Protein AF-A0A1Q5GA56-F1 (afdb_monomer_lite)

Sequence (88 aa):
MGSGGEVAARWRENPAQAVALVRELTAGGELTVEEVLDQAVDAAMVCGLLALARTAAASDPSTAAELCLTAAPHLVLAVTLAAPTSTE

Secondary structure (DSSP, 8-state):
--HHHHHHHHHHH-HHHHHHHHHHHHTTSSS-HHHHHHHHHHHHHHHHHHHHHGGGG--SHHHHHHHHHHHHHHHHHHHHHHS-----

Radius of gyration: 14.88 Å; chains: 1; bounding box: 34×20×45 Å

Foldseek 3Di:
DDLLLVLLVCCLVPVVVSVVSLCVVCVVVPDDSLRSLVSVLVNLVVQLVVLQVVLVVDPDPVVSVVSNVVSVSSNVSSCVSPPPPPPD

pLDDT: mean 88.77, std 11.02, range [35.91, 95.56]

Structure (mmCIF, N/CA/C/O backbone):
data_AF-A0A1Q5GA56-F1
#
_entry.id   AF-A0A1Q5GA56-F1
#
loop_
_atom_site.group_PDB
_atom_site.id
_atom_site.type_symbol
_atom_site.label_atom_id
_atom_site.label_alt_id
_atom_site.label_comp_id
_atom_site.label_asym_id
_atom_site.label_entity_id
_atom_site.label_seq_id
_atom_site.pdbx_PDB_ins_code
_atom_site.Cartn_x
_atom_site.Cartn_y
_atom_site.Cartn_z
_atom_site.occupancy
_atom_site.B_iso_or_equiv
_atom_site.auth_seq_id
_atom_site.auth_comp_id
_atom_site.auth_asym_id
_atom_site.auth_atom_id
_atom_site.pdbx_PDB_model_num
ATOM 1 N N . MET A 1 1 ? -10.284 -8.473 -4.069 1.00 55.91 1 MET A N 1
ATOM 2 C CA . MET A 1 1 ? -9.561 -7.493 -3.233 1.00 55.91 1 MET A CA 1
ATOM 3 C C . MET A 1 1 ? -10.258 -7.492 -1.885 1.00 55.91 1 MET A C 1
ATOM 5 O O . MET A 1 1 ? -11.468 -7.328 -1.886 1.00 55.91 1 MET A O 1
ATOM 9 N N . GLY A 1 2 ? -9.556 -7.831 -0.801 1.00 77.38 2 GLY A N 1
ATOM 10 C CA . GLY A 1 2 ? -10.127 -7.850 0.555 1.00 77.38 2 GLY A CA 1
ATOM 11 C C . GLY A 1 2 ? -10.149 -6.460 1.202 1.00 77.38 2 GLY A C 1
ATOM 12 O O . GLY A 1 2 ? -9.679 -5.496 0.593 1.00 77.38 2 GLY A O 1
ATOM 13 N N . SER A 1 3 ? -10.636 -6.384 2.440 1.00 79.19 3 SER A N 1
ATOM 14 C CA . SER A 1 3 ? -10.722 -5.180 3.289 1.00 79.19 3 SER A CA 1
ATOM 15 C C . SER A 1 3 ? -9.444 -4.331 3.292 1.00 79.19 3 SER A C 1
ATOM 17 O O . SER A 1 3 ? -9.504 -3.130 3.030 1.00 79.19 3 SER A O 1
ATOM 19 N N . GLY A 1 4 ? -8.269 -4.941 3.481 1.00 79.31 4 GLY A N 1
ATOM 20 C CA . GLY A 1 4 ? -6.996 -4.208 3.448 1.00 79.31 4 GLY A CA 1
ATOM 21 C C . GLY A 1 4 ? -6.640 -3.604 2.084 1.00 79.31 4 GLY A C 1
ATOM 22 O O . GLY A 1 4 ? -6.068 -2.518 2.014 1.00 79.31 4 GLY A O 1
ATOM 23 N N . GLY A 1 5 ? -7.040 -4.233 0.976 1.00 84.75 5 GLY A N 1
ATOM 24 C CA . GLY A 1 5 ? -6.805 -3.680 -0.363 1.00 84.75 5 GLY A CA 1
ATOM 25 C C . GLY A 1 5 ? -7.599 -2.402 -0.621 1.00 84.75 5 GLY A C 1
ATOM 26 O O . GLY A 1 5 ? -7.103 -1.469 -1.254 1.00 84.75 5 GLY A O 1
ATOM 27 N N . GLU A 1 6 ? -8.811 -2.340 -0.081 1.00 87.69 6 GLU A N 1
ATOM 28 C CA . GLU A 1 6 ? -9.673 -1.170 -0.165 1.00 87.69 6 GLU A CA 1
ATOM 29 C C . GLU A 1 6 ? -9.171 -0.018 0.734 1.00 87.69 6 GLU A C 1
ATOM 31 O O . GLU A 1 6 ? -9.178 1.147 0.316 1.00 87.69 6 GLU A O 1
ATOM 36 N N . VAL A 1 7 ? -8.629 -0.340 1.914 1.00 90.44 7 VAL A N 1
ATOM 37 C CA . VAL A 1 7 ? -7.907 0.616 2.772 1.00 90.44 7 VAL A CA 1
ATOM 38 C C . VAL A 1 7 ? -6.660 1.153 2.065 1.00 90.44 7 VAL A C 1
ATOM 40 O O . VAL A 1 7 ? -6.491 2.368 1.983 1.00 90.44 7 VAL A O 1
ATOM 43 N N . ALA A 1 8 ? -5.823 0.290 1.482 1.00 89.88 8 ALA A N 1
ATOM 44 C CA . ALA A 1 8 ? -4.604 0.696 0.777 1.00 89.88 8 ALA A CA 1
ATOM 45 C C . ALA A 1 8 ? -4.883 1.570 -0.461 1.00 89.88 8 ALA A C 1
ATOM 47 O O . ALA A 1 8 ? -4.100 2.467 -0.787 1.00 89.88 8 ALA A O 1
ATOM 48 N N . ALA A 1 9 ? -5.991 1.329 -1.168 1.00 90.00 9 ALA A N 1
ATOM 49 C CA . ALA A 1 9 ? -6.419 2.181 -2.274 1.00 90.00 9 ALA A CA 1
ATOM 50 C C . ALA A 1 9 ? -6.791 3.585 -1.777 1.00 90.00 9 ALA A C 1
AT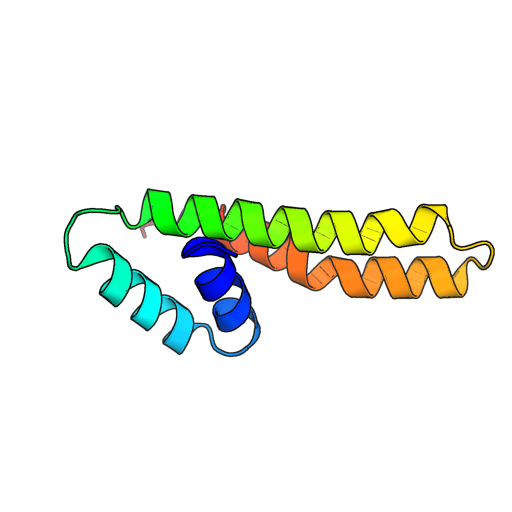OM 52 O O . ALA A 1 9 ? -6.223 4.571 -2.253 1.00 90.00 9 ALA A O 1
ATOM 53 N N . ARG A 1 10 ? -7.663 3.671 -0.761 1.00 92.00 10 ARG A N 1
ATOM 54 C CA . ARG A 1 10 ? -8.083 4.959 -0.189 1.00 92.00 10 ARG A CA 1
ATOM 55 C C . ARG A 1 10 ? -6.949 5.697 0.502 1.00 92.00 10 ARG A C 1
ATOM 57 O O . ARG A 1 10 ? -6.929 6.916 0.441 1.00 92.00 10 ARG A O 1
ATOM 64 N N . TRP A 1 11 ? -5.987 5.011 1.114 1.00 91.56 11 TRP A N 1
ATOM 65 C CA . TRP A 1 11 ? -4.899 5.675 1.839 1.00 91.56 11 TRP A CA 1
ATOM 66 C C . TRP A 1 11 ? -4.031 6.535 0.921 1.00 91.56 11 TRP A C 1
ATOM 68 O O . TRP A 1 11 ? -3.562 7.597 1.321 1.00 91.56 11 TRP A O 1
ATOM 78 N N . ARG A 1 12 ? -3.849 6.102 -0.330 1.00 86.31 12 ARG A N 1
ATOM 79 C CA . ARG A 1 12 ? -3.070 6.839 -1.332 1.00 86.31 12 ARG A CA 1
ATOM 80 C C . ARG A 1 12 ? -3.767 8.115 -1.800 1.00 86.31 12 ARG A C 1
ATOM 82 O O . ARG A 1 12 ? -3.097 9.096 -2.095 1.00 86.31 12 ARG A O 1
ATOM 89 N N . GLU A 1 13 ? -5.091 8.084 -1.896 1.00 90.12 13 GLU A N 1
ATOM 90 C CA . GLU A 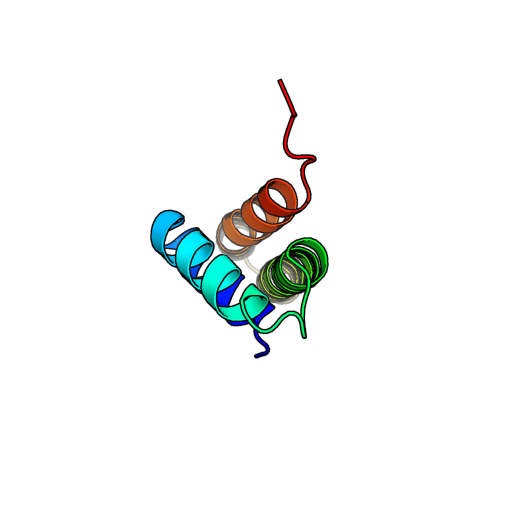1 13 ? -5.894 9.187 -2.435 1.00 90.12 13 GLU A CA 1
ATOM 91 C C . GLU A 1 13 ? -6.372 10.139 -1.334 1.00 90.12 13 GLU A C 1
ATOM 93 O O . GLU A 1 13 ? -6.353 11.358 -1.492 1.00 90.12 13 GLU A O 1
ATOM 98 N N . ASN A 1 14 ? -6.807 9.577 -0.208 1.00 91.88 14 ASN A N 1
ATOM 99 C CA . ASN A 1 14 ? -7.363 10.285 0.932 1.00 91.88 14 ASN A CA 1
ATOM 100 C C . ASN A 1 14 ? -7.126 9.495 2.241 1.00 91.88 14 ASN A C 1
ATOM 102 O O . ASN A 1 14 ? -7.977 8.694 2.652 1.00 91.88 14 ASN A O 1
ATOM 106 N N . PRO A 1 15 ? -6.007 9.755 2.947 1.00 89.44 15 PRO A N 1
ATOM 107 C CA . PRO A 1 15 ? -5.684 9.089 4.209 1.00 89.44 15 PRO A CA 1
ATOM 108 C C . PRO A 1 15 ? -6.790 9.199 5.266 1.00 89.44 15 PRO A C 1
ATOM 110 O O . PRO A 1 15 ? -7.033 8.249 6.005 1.00 89.44 15 PRO A O 1
ATOM 113 N N . ALA A 1 16 ? -7.514 10.323 5.320 1.00 92.00 16 ALA A N 1
ATOM 114 C CA . ALA A 1 16 ? -8.589 10.514 6.293 1.00 92.00 16 ALA A CA 1
ATOM 115 C C . ALA A 1 16 ? -9.771 9.563 6.043 1.00 92.00 16 ALA A C 1
ATOM 117 O O . ALA A 1 16 ? -10.322 9.001 6.991 1.00 92.00 16 ALA A O 1
ATOM 118 N N . GLN A 1 17 ? -10.133 9.333 4.776 1.00 92.94 17 GLN A N 1
ATOM 119 C CA . GLN A 1 17 ? -11.153 8.337 4.430 1.00 92.94 17 GLN A CA 1
ATOM 120 C C . GLN A 1 17 ? -10.677 6.909 4.698 1.00 92.94 17 GLN A C 1
ATOM 122 O O . GLN A 1 17 ? -11.471 6.077 5.127 1.00 92.94 17 GLN A O 1
ATOM 127 N N . ALA A 1 18 ? -9.393 6.619 4.486 1.00 92.62 18 ALA A N 1
ATOM 128 C CA . ALA A 1 18 ? -8.838 5.307 4.798 1.00 92.62 18 ALA A CA 1
ATOM 129 C C . ALA A 1 18 ? -8.888 5.012 6.305 1.00 92.62 18 ALA A C 1
ATOM 131 O O . ALA A 1 18 ? -9.310 3.930 6.702 1.00 92.62 18 ALA A O 1
ATOM 132 N N . VAL A 1 19 ? -8.565 5.996 7.150 1.00 92.69 19 VAL A N 1
ATOM 133 C CA . VAL A 1 19 ? -8.700 5.878 8.613 1.00 92.69 19 VAL A CA 1
ATOM 134 C C . VAL A 1 19 ? -10.159 5.679 9.030 1.00 92.69 19 VAL A C 1
ATOM 136 O O . VAL A 1 19 ? -10.435 4.865 9.910 1.00 92.69 19 VAL A O 1
ATOM 139 N N . ALA A 1 20 ? -11.102 6.393 8.409 1.00 94.88 20 ALA A N 1
ATOM 140 C CA . ALA A 1 20 ? -12.527 6.195 8.674 1.00 94.88 20 ALA A CA 1
ATOM 141 C C . ALA A 1 20 ? -12.974 4.766 8.327 1.00 94.88 20 ALA A C 1
ATOM 143 O O . ALA A 1 20 ? -13.658 4.134 9.129 1.00 94.88 20 ALA A O 1
ATOM 144 N N . LEU A 1 21 ? -12.512 4.235 7.193 1.00 94.25 21 LEU A N 1
ATOM 145 C CA . LEU A 1 21 ? -12.797 2.866 6.774 1.00 94.25 21 LEU A CA 1
ATOM 146 C C . LEU A 1 21 ? -12.201 1.825 7.733 1.00 94.25 21 LEU A C 1
ATOM 148 O O . LEU A 1 21 ? -12.879 0.869 8.084 1.00 94.25 21 LEU A O 1
ATOM 152 N N . VAL A 1 22 ? -10.966 2.012 8.212 1.00 93.75 22 VAL A N 1
ATOM 153 C CA . VAL A 1 22 ? -10.375 1.118 9.229 1.00 93.75 22 VAL A CA 1
ATOM 154 C C . VAL A 1 22 ? -11.237 1.092 10.494 1.00 93.75 22 VAL A C 1
ATOM 156 O O . VAL A 1 22 ? -11.503 0.025 11.044 1.00 93.75 22 VAL A O 1
ATOM 159 N N . ARG A 1 23 ? -11.724 2.252 10.950 1.00 94.06 23 ARG A N 1
ATOM 160 C CA . ARG A 1 23 ? -12.618 2.329 12.118 1.00 94.06 23 ARG A CA 1
ATOM 161 C C . ARG A 1 23 ? -13.951 1.624 11.878 1.00 94.06 23 ARG A C 1
ATOM 163 O O . ARG A 1 23 ? -14.453 0.978 12.786 1.00 94.06 23 ARG A O 1
ATOM 170 N N . GLU A 1 24 ? -14.510 1.739 10.679 1.00 94.38 24 GLU A N 1
ATOM 171 C CA . GLU A 1 24 ? -15.744 1.044 10.298 1.00 94.38 24 GLU A CA 1
ATOM 172 C C . GLU A 1 24 ? -15.557 -0.479 10.293 1.00 94.38 24 GLU A C 1
ATOM 174 O O . GLU A 1 24 ? -16.333 -1.194 10.923 1.00 94.38 24 GLU A O 1
ATOM 179 N N . LEU A 1 25 ? -14.488 -0.968 9.657 1.00 92.38 25 LEU A N 1
ATOM 180 C CA . LEU A 1 25 ? -14.181 -2.399 9.555 1.00 92.38 25 LEU A CA 1
ATOM 181 C C . LEU A 1 25 ? -13.920 -3.049 10.922 1.00 92.38 25 LEU A C 1
ATOM 183 O O . LEU A 1 25 ? -14.267 -4.206 11.138 1.00 92.38 25 LEU A O 1
ATOM 187 N N . THR A 1 26 ? -13.334 -2.299 11.854 1.00 95.19 26 THR A N 1
ATOM 188 C CA . THR A 1 26 ? -12.998 -2.788 13.201 1.00 95.19 26 THR A CA 1
ATOM 189 C C . THR A 1 26 ? -14.129 -2.606 14.217 1.00 95.19 26 THR A C 1
ATOM 191 O O . THR A 1 26 ? -14.094 -3.209 15.288 1.00 95.19 26 THR A O 1
ATOM 194 N N . ALA A 1 27 ? -15.175 -1.833 13.896 1.00 93.44 27 ALA A N 1
ATOM 195 C CA . ALA A 1 27 ? -16.276 -1.543 14.821 1.00 93.44 27 ALA A CA 1
ATOM 196 C C . ALA A 1 27 ? -17.051 -2.799 15.258 1.00 93.44 27 ALA A C 1
ATOM 198 O O . A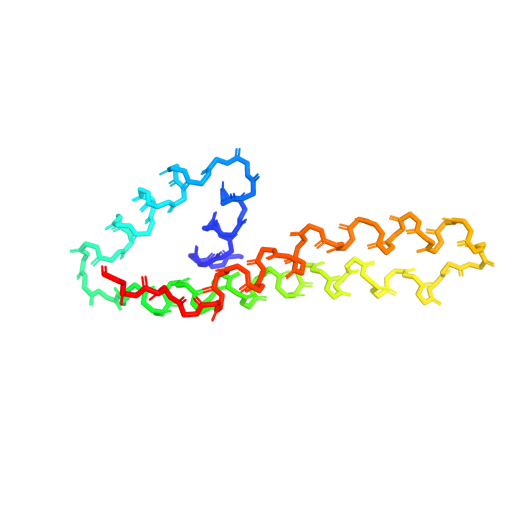LA A 1 27 ? -17.596 -2.835 16.361 1.00 93.44 27 ALA A O 1
ATOM 199 N N . GLY A 1 28 ? -17.096 -3.825 14.402 1.00 88.44 28 GLY A N 1
ATOM 200 C CA . GLY A 1 28 ? -17.732 -5.110 14.700 1.00 88.44 28 GLY A CA 1
ATOM 201 C C . GLY A 1 28 ? -16.878 -6.066 15.540 1.00 88.44 28 GLY A C 1
ATOM 202 O O . GLY A 1 28 ? -17.392 -7.091 15.977 1.00 88.44 28 GLY A O 1
ATOM 203 N N . GLY A 1 29 ? -15.593 -5.759 15.759 1.00 89.31 29 GLY A N 1
ATOM 204 C CA . GLY A 1 29 ? -14.653 -6.607 16.503 1.00 89.31 29 GLY A CA 1
ATOM 205 C C . GLY A 1 29 ? -14.228 -7.900 15.794 1.00 89.31 29 GLY A C 1
ATOM 206 O O . GLY A 1 29 ? -13.476 -8.675 16.373 1.00 89.31 29 GLY A O 1
ATOM 207 N N . GLU A 1 30 ? -14.697 -8.141 14.565 1.00 90.75 30 GLU A N 1
ATOM 208 C CA . GLU A 1 30 ? -14.287 -9.284 13.734 1.00 90.75 30 GLU A CA 1
ATOM 209 C C . GLU A 1 30 ? -12.843 -9.151 13.238 1.00 90.75 30 GLU A C 1
ATOM 211 O O . GLU A 1 30 ? -12.160 -10.155 13.070 1.00 90.75 30 GLU A O 1
ATOM 216 N N . LEU A 1 31 ? -12.388 -7.912 13.035 1.00 91.31 31 LEU A N 1
ATOM 217 C CA . LEU A 1 31 ? -11.018 -7.580 12.666 1.00 91.31 31 LEU A CA 1
ATOM 218 C C . LEU A 1 31 ? -10.447 -6.574 13.663 1.00 91.31 31 LEU A C 1
ATOM 220 O O . LEU A 1 31 ? -11.139 -5.627 14.062 1.00 91.31 31 LEU A O 1
ATOM 224 N N . THR A 1 32 ? -9.176 -6.733 14.021 1.00 94.00 32 THR A N 1
ATOM 225 C CA . THR A 1 32 ? -8.428 -5.700 14.745 1.00 94.00 32 THR A CA 1
ATOM 226 C C . THR A 1 32 ? -7.877 -4.639 13.792 1.00 94.00 32 THR A C 1
ATOM 228 O O . THR A 1 32 ? -7.810 -4.823 12.574 1.00 94.00 32 THR A O 1
ATOM 231 N N . VAL A 1 33 ? -7.469 -3.493 14.345 1.00 92.12 33 VAL A N 1
ATOM 232 C CA . VAL A 1 33 ? -6.790 -2.448 13.564 1.00 92.12 33 VAL A CA 1
ATOM 233 C C . VAL A 1 33 ? -5.505 -3.003 12.953 1.00 92.12 33 VAL A C 1
ATOM 235 O O . VAL A 1 33 ? -5.246 -2.750 11.779 1.00 92.12 33 VAL A O 1
ATOM 238 N N . GLU A 1 34 ? -4.735 -3.785 13.713 1.00 91.88 34 GLU A N 1
ATOM 239 C CA . GLU A 1 34 ? -3.506 -4.410 13.222 1.00 91.88 34 GLU A CA 1
ATOM 240 C C . GLU A 1 34 ? -3.777 -5.357 12.052 1.00 91.88 34 GLU A C 1
ATOM 242 O O . GLU A 1 34 ? -3.088 -5.262 11.042 1.00 91.88 34 GLU A O 1
ATOM 247 N N . GLU A 1 35 ? -4.805 -6.207 12.133 1.00 93.00 35 GLU A N 1
ATOM 248 C CA . GLU A 1 35 ? -5.157 -7.131 11.045 1.00 93.00 35 GLU A CA 1
ATOM 249 C C . GLU A 1 35 ? -5.552 -6.388 9.762 1.00 93.00 35 GLU A C 1
ATOM 251 O O . GLU A 1 35 ? -5.147 -6.770 8.662 1.00 93.00 35 GLU A O 1
ATOM 256 N N . VAL A 1 36 ? -6.312 -5.294 9.877 1.00 93.44 36 VAL A N 1
ATOM 257 C CA . VAL A 1 36 ? -6.691 -4.476 8.713 1.00 93.44 36 VAL A CA 1
ATOM 258 C C . VAL A 1 36 ? -5.473 -3.771 8.107 1.00 93.44 36 VAL A C 1
ATOM 260 O O . VAL A 1 36 ? -5.358 -3.696 6.878 1.00 93.44 36 VAL A O 1
ATOM 263 N N . LEU A 1 37 ? -4.570 -3.247 8.941 1.00 92.94 37 LEU A N 1
ATOM 264 C CA . LEU A 1 37 ? -3.352 -2.582 8.477 1.00 92.94 37 LEU A CA 1
ATOM 265 C C . LEU A 1 37 ? -2.370 -3.571 7.841 1.00 92.94 37 LEU A C 1
ATOM 267 O O . LEU A 1 37 ? -1.819 -3.250 6.792 1.00 92.94 37 LEU A O 1
ATOM 271 N N . ASP A 1 38 ? -2.213 -4.773 8.393 1.00 93.81 38 ASP A N 1
ATOM 272 C CA . ASP A 1 38 ? -1.366 -5.832 7.830 1.00 93.81 38 ASP A CA 1
ATOM 273 C C . ASP A 1 38 ? -1.862 -6.257 6.438 1.00 93.81 38 ASP A C 1
ATOM 275 O O . ASP A 1 38 ? -1.119 -6.223 5.455 1.00 93.81 38 ASP A O 1
ATOM 279 N N . GLN A 1 39 ? -3.174 -6.477 6.291 1.00 94.69 39 GLN A N 1
ATOM 280 C CA . GLN A 1 39 ? -3.781 -6.724 4.978 1.00 94.69 39 GLN A CA 1
ATOM 281 C C . GLN A 1 39 ? -3.572 -5.558 3.993 1.00 94.69 39 GLN A C 1
ATOM 283 O O . GLN A 1 39 ? -3.491 -5.768 2.777 1.00 94.69 39 GLN A O 1
ATOM 288 N N . ALA A 1 40 ? -3.535 -4.315 4.483 1.00 94.06 40 ALA A N 1
ATOM 289 C CA . ALA A 1 40 ? -3.279 -3.139 3.655 1.00 94.06 40 ALA A CA 1
ATOM 290 C C . ALA A 1 40 ? -1.801 -3.029 3.242 1.00 94.06 40 ALA A C 1
ATOM 292 O O . ALA A 1 40 ? -1.524 -2.662 2.094 1.00 94.06 40 ALA A O 1
ATOM 293 N N . VAL A 1 41 ? -0.868 -3.398 4.126 1.00 95.19 41 VAL A N 1
ATOM 294 C CA . VAL A 1 41 ? 0.565 -3.542 3.820 1.00 95.19 41 VAL A CA 1
ATOM 295 C C . VAL A 1 41 ? 0.756 -4.582 2.721 1.00 95.19 41 VAL A C 1
ATOM 297 O O . VAL A 1 41 ? 1.361 -4.267 1.693 1.00 95.19 41 VAL A O 1
ATOM 300 N N . ASP A 1 42 ? 0.174 -5.772 2.880 1.00 94.94 42 ASP A N 1
ATOM 301 C CA . ASP A 1 42 ? 0.238 -6.847 1.887 1.00 94.94 42 ASP A CA 1
ATOM 302 C C . ASP A 1 42 ? -0.293 -6.393 0.526 1.00 94.94 42 ASP A C 1
ATOM 304 O O . ASP A 1 42 ? 0.356 -6.573 -0.510 1.00 94.94 42 ASP A O 1
ATOM 308 N N . ALA A 1 43 ? -1.455 -5.738 0.507 1.00 94.3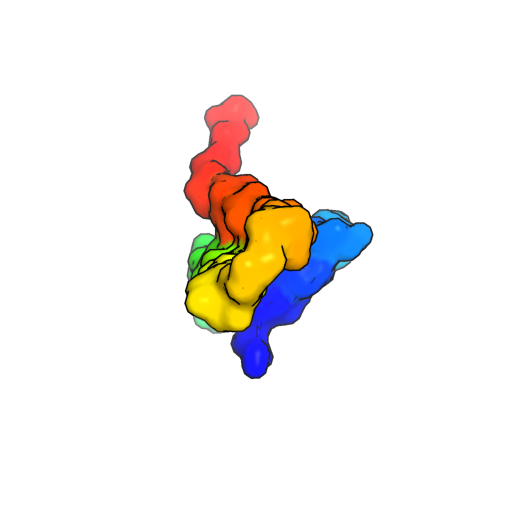8 43 ALA A N 1
ATOM 309 C CA . ALA A 1 43 ? -2.041 -5.236 -0.729 1.00 94.38 43 ALA A CA 1
ATOM 310 C C . ALA A 1 43 ? -1.158 -4.176 -1.410 1.00 94.38 43 ALA A C 1
ATOM 312 O O . ALA A 1 43 ? -0.990 -4.203 -2.636 1.00 94.38 43 ALA A O 1
ATOM 313 N N . ALA A 1 44 ? -0.582 -3.250 -0.638 1.00 94.50 44 ALA A N 1
ATOM 314 C CA . ALA A 1 44 ? 0.341 -2.242 -1.150 1.00 94.50 44 ALA A CA 1
ATOM 315 C C . ALA A 1 44 ? 1.626 -2.885 -1.703 1.00 94.50 44 ALA A C 1
ATOM 317 O O . ALA A 1 44 ? 2.036 -2.552 -2.820 1.00 94.50 44 ALA A O 1
ATOM 318 N N . MET A 1 45 ? 2.200 -3.862 -0.995 1.00 95.56 45 MET A N 1
ATOM 319 C CA . MET A 1 45 ? 3.364 -4.629 -1.448 1.00 95.56 45 MET A CA 1
ATOM 320 C C . MET A 1 45 ? 3.085 -5.376 -2.749 1.00 95.56 45 MET A C 1
ATOM 322 O O . MET A 1 45 ? 3.851 -5.245 -3.704 1.00 95.56 45 MET A O 1
ATOM 326 N N . VAL A 1 46 ? 1.967 -6.101 -2.836 1.00 95.12 46 VAL A N 1
ATOM 327 C CA . VAL A 1 46 ? 1.578 -6.824 -4.056 1.00 95.12 46 VAL A CA 1
ATOM 328 C C . VAL A 1 46 ? 1.433 -5.864 -5.237 1.00 95.12 46 VAL A C 1
ATOM 330 O O . VAL A 1 46 ? 1.941 -6.152 -6.320 1.00 95.12 46 VAL A O 1
ATOM 333 N N . CYS A 1 47 ? 0.808 -4.699 -5.047 1.00 92.94 47 CYS A N 1
ATOM 334 C CA . CYS A 1 47 ? 0.686 -3.702 -6.115 1.00 92.94 47 CYS A CA 1
ATOM 335 C C . CYS A 1 47 ? 2.054 -3.172 -6.573 1.00 92.94 47 CYS A C 1
ATOM 337 O O . CYS A 1 47 ? 2.306 -3.094 -7.777 1.00 92.94 47 CYS A O 1
ATOM 339 N N . GLY A 1 48 ? 2.948 -2.851 -5.632 1.00 93.00 48 GLY A N 1
ATOM 340 C CA . GLY A 1 48 ? 4.305 -2.395 -5.941 1.00 93.00 48 GLY A CA 1
ATOM 341 C C . GLY A 1 48 ? 5.123 -3.454 -6.679 1.00 93.00 48 GLY A C 1
ATOM 342 O O . GLY A 1 48 ? 5.746 -3.160 -7.698 1.00 93.00 48 GLY A O 1
ATOM 343 N N . LEU A 1 49 ? 5.063 -4.708 -6.228 1.00 94.12 49 LEU A N 1
ATOM 344 C CA . LEU A 1 49 ? 5.759 -5.828 -6.862 1.00 94.12 49 LEU A CA 1
ATOM 345 C C . LEU A 1 49 ? 5.207 -6.144 -8.254 1.00 94.12 49 LEU A C 1
ATOM 347 O O . LEU A 1 49 ? 5.989 -6.413 -9.160 1.00 94.12 49 LEU A O 1
ATOM 351 N N . LEU A 1 50 ? 3.890 -6.072 -8.465 1.00 92.81 50 LEU A N 1
ATOM 352 C CA . LEU A 1 50 ? 3.292 -6.251 -9.793 1.00 92.81 50 LEU A CA 1
ATOM 353 C C . LEU A 1 50 ? 3.684 -5.126 -10.757 1.00 92.81 50 LEU A C 1
ATOM 355 O O . LEU A 1 50 ? 3.901 -5.388 -11.941 1.00 92.81 50 LEU A O 1
ATOM 359 N N . ALA A 1 51 ? 3.795 -3.888 -10.268 1.00 89.69 51 ALA A N 1
ATOM 360 C CA . ALA A 1 51 ? 4.313 -2.776 -11.060 1.00 89.69 51 ALA A CA 1
ATOM 361 C C . ALA A 1 51 ? 5.795 -2.994 -11.421 1.00 89.69 51 ALA A C 1
ATOM 363 O O . ALA A 1 51 ? 6.160 -2.858 -12.590 1.00 89.69 51 ALA A O 1
ATOM 364 N N . LEU A 1 52 ? 6.624 -3.437 -10.466 1.00 91.56 52 LEU A N 1
ATOM 365 C CA . LEU A 1 52 ? 8.030 -3.778 -10.711 1.00 91.56 52 LEU A CA 1
ATOM 366 C C . LEU A 1 52 ? 8.203 -4.987 -11.627 1.00 91.56 52 LEU A C 1
ATOM 368 O O . LEU A 1 52 ? 9.097 -4.977 -12.464 1.00 91.56 52 LEU A O 1
ATOM 372 N N . ALA A 1 53 ? 7.363 -6.015 -11.533 1.00 93.00 53 ALA A N 1
ATOM 373 C CA . ALA A 1 53 ? 7.477 -7.209 -12.371 1.00 93.00 53 ALA A CA 1
ATOM 374 C C . ALA A 1 53 ? 7.404 -6.873 -13.871 1.00 93.00 53 ALA A C 1
ATOM 376 O O . ALA A 1 53 ? 8.013 -7.555 -14.694 1.00 93.00 53 ALA A O 1
ATOM 377 N N . ARG A 1 54 ? 6.726 -5.774 -14.233 1.00 89.62 54 ARG A N 1
ATOM 378 C CA . ARG A 1 54 ? 6.667 -5.270 -15.614 1.00 89.62 54 ARG A CA 1
ATOM 379 C C . ARG A 1 54 ? 8.014 -4.747 -16.118 1.00 89.62 54 ARG A C 1
ATOM 381 O O . ARG A 1 54 ? 8.240 -4.767 -17.323 1.00 89.62 54 ARG A O 1
ATOM 388 N N . THR A 1 55 ? 8.915 -4.328 -15.228 1.00 88.62 55 THR A N 1
ATOM 389 C CA . THR A 1 55 ? 10.266 -3.858 -15.593 1.00 88.62 55 THR A CA 1
ATOM 390 C C . THR A 1 55 ? 11.099 -4.969 -16.227 1.00 88.62 55 THR A C 1
ATOM 392 O O . THR A 1 55 ? 11.830 -4.708 -17.174 1.00 88.62 55 THR A O 1
ATOM 395 N N . ALA A 1 56 ? 10.930 -6.222 -15.784 1.00 84.50 56 ALA A N 1
ATOM 396 C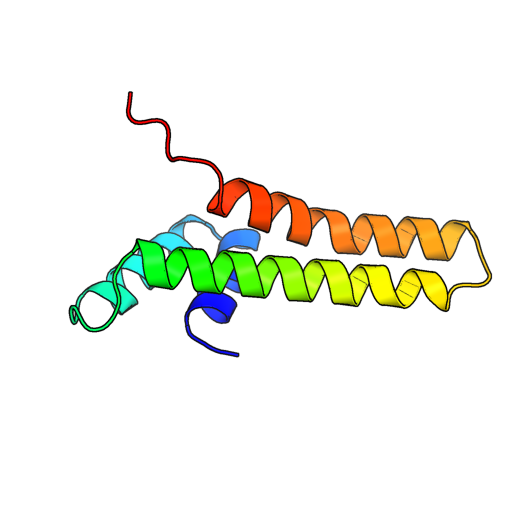 CA . ALA A 1 56 ? 11.654 -7.372 -16.329 1.00 84.50 56 ALA A CA 1
ATOM 397 C C . ALA A 1 56 ? 11.308 -7.652 -17.802 1.00 84.50 56 ALA A C 1
ATOM 399 O O . ALA A 1 56 ? 12.088 -8.281 -18.513 1.00 84.50 56 ALA A O 1
ATOM 400 N N . ALA A 1 57 ? 10.147 -7.179 -18.263 1.00 86.81 57 ALA A N 1
ATOM 401 C CA . ALA A 1 57 ? 9.716 -7.272 -19.654 1.00 86.81 57 ALA A CA 1
ATOM 402 C C . ALA A 1 57 ? 10.079 -6.027 -20.488 1.00 86.81 57 ALA A C 1
ATOM 404 O O . ALA A 1 57 ? 9.877 -6.032 -21.703 1.00 86.81 57 ALA A O 1
ATOM 405 N N . ALA A 1 58 ? 10.597 -4.958 -19.873 1.00 89.38 58 ALA A N 1
ATOM 406 C CA . ALA A 1 58 ? 10.941 -3.724 -20.567 1.00 89.38 58 ALA A CA 1
ATOM 407 C C . ALA A 1 58 ? 12.347 -3.820 -21.178 1.00 89.38 58 ALA A C 1
ATOM 409 O O . ALA A 1 58 ? 13.342 -3.954 -20.473 1.00 89.38 58 ALA A O 1
ATOM 410 N N . SER A 1 59 ? 12.437 -3.734 -22.507 1.00 87.62 59 SER A N 1
ATOM 411 C CA . SER A 1 59 ? 13.725 -3.718 -23.220 1.00 87.62 59 SER A CA 1
ATOM 412 C C . SER A 1 59 ? 14.383 -2.336 -23.242 1.00 87.62 59 SER A C 1
ATOM 414 O O . SER A 1 59 ? 15.588 -2.232 -23.452 1.00 87.62 59 SER A O 1
ATOM 416 N N . ASP A 1 60 ? 13.594 -1.279 -23.043 1.00 93.50 60 ASP A N 1
ATOM 417 C CA . ASP A 1 60 ? 14.057 0.103 -23.020 1.00 93.50 60 ASP A CA 1
ATOM 418 C C . ASP A 1 60 ? 14.306 0.578 -21.570 1.00 93.50 60 ASP A C 1
ATOM 420 O O . ASP A 1 60 ? 13.385 0.528 -20.746 1.00 93.50 60 ASP A O 1
ATOM 424 N N . PRO A 1 61 ? 15.517 1.072 -21.242 1.00 90.94 61 PRO A N 1
ATOM 425 C CA . PRO A 1 61 ? 15.849 1.536 -19.896 1.00 90.94 61 PRO A CA 1
ATOM 426 C C . PRO A 1 61 ? 14.968 2.681 -19.385 1.00 90.94 61 PRO A C 1
ATOM 428 O O . PRO A 1 61 ? 14.702 2.742 -18.185 1.00 90.94 61 PRO A O 1
ATOM 431 N N . SER A 1 62 ? 14.500 3.580 -20.260 1.00 93.88 62 SER A N 1
ATOM 432 C CA . SER A 1 62 ? 13.644 4.697 -19.836 1.00 93.88 62 SER A CA 1
ATOM 433 C C . SER A 1 62 ? 12.252 4.209 -19.425 1.00 93.88 62 SER A C 1
ATOM 435 O O . SER A 1 62 ? 11.745 4.579 -18.369 1.00 93.88 62 SER A O 1
ATOM 437 N N . THR A 1 63 ? 11.700 3.255 -20.172 1.00 91.69 63 THR A N 1
ATOM 438 C CA . THR A 1 63 ? 10.448 2.566 -19.841 1.00 91.69 63 THR A CA 1
ATOM 439 C C . THR A 1 63 ? 10.574 1.784 -18.533 1.00 91.69 63 THR A C 1
ATOM 441 O O . THR A 1 63 ? 9.671 1.822 -17.698 1.00 91.69 63 THR A O 1
ATOM 444 N N . ALA A 1 64 ? 11.702 1.100 -18.314 1.00 91.12 64 ALA A N 1
ATOM 445 C CA . ALA A 1 64 ? 11.967 0.421 -17.047 1.00 91.12 64 ALA A CA 1
ATOM 446 C C . ALA A 1 64 ? 12.013 1.411 -15.866 1.00 91.12 64 ALA A C 1
ATOM 448 O O . ALA A 1 64 ? 11.447 1.126 -14.811 1.00 91.12 64 ALA A O 1
ATOM 449 N N . ALA A 1 65 ? 12.620 2.589 -16.049 1.00 93.31 65 ALA A N 1
ATOM 450 C CA . ALA A 1 65 ? 12.656 3.634 -15.027 1.00 93.31 65 ALA A CA 1
ATOM 451 C C . ALA A 1 65 ? 11.253 4.174 -14.687 1.00 93.31 65 ALA A C 1
ATOM 453 O O . ALA A 1 65 ? 10.911 4.259 -13.509 1.00 93.31 65 ALA A O 1
ATOM 454 N N . GLU A 1 66 ? 10.410 4.456 -15.683 1.00 92.75 66 GLU A N 1
ATOM 455 C CA . GLU A 1 66 ? 9.016 4.890 -15.471 1.00 92.75 66 GLU A CA 1
ATOM 456 C C . GLU A 1 66 ? 8.180 3.837 -14.723 1.00 92.75 66 GLU A C 1
ATOM 458 O O . GLU A 1 66 ? 7.379 4.152 -13.836 1.00 92.75 66 GLU A O 1
ATOM 463 N N . LEU A 1 67 ? 8.395 2.554 -15.023 1.00 91.25 67 LEU A N 1
ATOM 464 C CA . LEU A 1 67 ? 7.741 1.453 -14.313 1.00 91.25 67 LEU A CA 1
ATOM 465 C C . LEU A 1 67 ? 8.210 1.353 -12.852 1.00 91.25 67 LEU A C 1
ATOM 467 O O . LEU A 1 67 ? 7.387 1.139 -11.959 1.00 91.25 67 LEU A O 1
ATOM 471 N N . CYS A 1 68 ? 9.500 1.576 -12.582 1.00 93.31 68 CYS A N 1
ATOM 472 C CA . CYS A 1 68 ? 10.012 1.701 -11.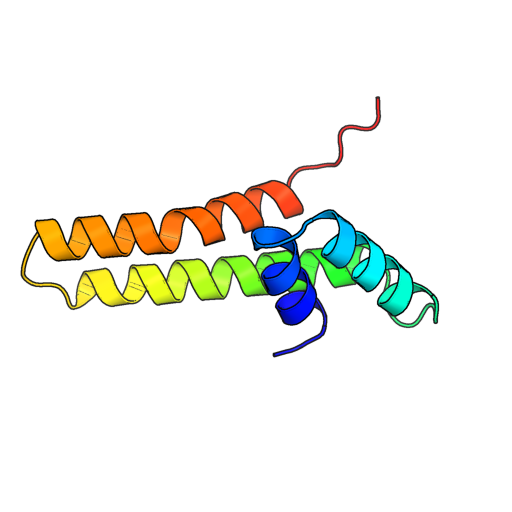215 1.00 93.31 68 CYS A CA 1
ATOM 473 C C . CYS A 1 68 ? 9.382 2.891 -10.476 1.00 93.31 68 CYS A C 1
ATOM 475 O O . CYS A 1 68 ? 8.966 2.746 -9.324 1.00 93.31 68 CYS A O 1
ATOM 477 N N . LEU A 1 69 ? 9.253 4.046 -11.136 1.00 94.31 69 LEU A N 1
ATOM 478 C CA . LEU A 1 69 ? 8.584 5.222 -10.569 1.00 94.31 69 LEU A CA 1
ATOM 479 C C . LEU A 1 69 ? 7.102 4.950 -10.286 1.00 94.31 69 LEU A C 1
ATOM 481 O O . LEU A 1 69 ? 6.590 5.384 -9.258 1.00 94.31 69 LEU A O 1
ATOM 485 N N . THR A 1 70 ? 6.433 4.165 -11.131 1.00 93.19 70 THR A N 1
ATOM 486 C CA . THR A 1 70 ? 5.041 3.737 -10.916 1.00 93.19 70 THR A CA 1
ATOM 487 C C . THR A 1 70 ? 4.900 2.838 -9.683 1.00 93.19 70 THR A C 1
ATOM 489 O O . THR A 1 70 ? 3.898 2.909 -8.973 1.00 93.19 70 THR A O 1
ATOM 492 N N . ALA A 1 71 ? 5.899 2.002 -9.390 1.00 93.75 71 ALA A N 1
ATOM 493 C CA . ALA A 1 71 ? 5.887 1.135 -8.213 1.00 93.75 71 ALA A CA 1
ATOM 494 C C . ALA A 1 71 ? 6.162 1.886 -6.899 1.00 93.75 71 ALA A C 1
ATOM 496 O O . ALA A 1 71 ? 5.641 1.499 -5.849 1.00 93.75 71 ALA A O 1
ATOM 497 N N . ALA A 1 72 ? 6.964 2.955 -6.941 1.00 94.19 72 ALA A N 1
ATOM 498 C CA . ALA A 1 72 ? 7.454 3.645 -5.748 1.00 94.19 72 ALA A CA 1
ATOM 499 C C . ALA A 1 72 ? 6.345 4.103 -4.769 1.00 94.19 72 ALA A C 1
ATOM 501 O O . ALA A 1 72 ? 6.479 3.818 -3.577 1.00 94.19 72 ALA A O 1
ATOM 502 N N . PRO A 1 73 ? 5.217 4.706 -5.201 1.00 93.56 73 PRO A N 1
ATOM 503 C CA . PRO A 1 73 ? 4.138 5.100 -4.290 1.00 93.56 73 PRO A CA 1
ATOM 504 C C . PRO A 1 73 ? 3.515 3.931 -3.518 1.00 93.56 73 PRO A C 1
ATOM 506 O O . PRO A 1 73 ? 3.071 4.104 -2.385 1.00 93.56 73 PRO A O 1
ATOM 509 N N . HIS A 1 74 ? 3.474 2.734 -4.111 1.00 93.69 74 HIS A N 1
ATOM 510 C CA . HIS A 1 74 ? 2.946 1.541 -3.450 1.00 93.69 74 HIS A CA 1
ATOM 511 C C . HIS A 1 74 ? 3.896 1.029 -2.364 1.00 93.69 74 HIS A C 1
ATOM 513 O O . HIS A 1 74 ? 3.448 0.679 -1.275 1.00 93.69 74 HIS A O 1
ATOM 519 N N . LEU A 1 75 ? 5.203 1.048 -2.633 1.00 93.56 75 LEU A N 1
ATOM 520 C CA . LEU A 1 75 ? 6.223 0.636 -1.667 1.00 93.56 75 LEU A CA 1
ATOM 521 C C . LEU A 1 75 ? 6.336 1.630 -0.505 1.00 93.56 75 LEU A C 1
ATOM 523 O O . LEU A 1 75 ? 6.412 1.218 0.649 1.00 93.56 75 LEU A O 1
ATOM 527 N N . VAL A 1 76 ? 6.269 2.934 -0.789 1.00 95.00 76 VAL A N 1
ATOM 528 C CA . VAL A 1 76 ? 6.227 3.978 0.249 1.00 95.00 76 VAL A CA 1
ATOM 529 C C . VAL A 1 76 ? 4.999 3.809 1.143 1.00 95.00 76 VAL A C 1
ATOM 531 O O . VAL A 1 76 ? 5.116 3.913 2.364 1.00 95.00 76 VAL A O 1
ATOM 534 N N . LEU A 1 77 ? 3.833 3.509 0.562 1.00 93.38 77 LEU A N 1
ATOM 535 C CA . LEU A 1 77 ? 2.623 3.243 1.336 1.00 93.38 77 LEU A CA 1
ATOM 536 C C . LEU A 1 77 ? 2.783 2.013 2.239 1.00 93.38 77 LEU A C 1
ATOM 538 O O . LEU A 1 77 ? 2.465 2.103 3.420 1.00 93.38 77 LEU A O 1
ATOM 542 N N . ALA A 1 78 ? 3.307 0.900 1.716 1.00 94.06 78 ALA A N 1
ATOM 543 C CA . ALA A 1 78 ? 3.548 -0.304 2.512 1.00 94.06 78 ALA A CA 1
ATOM 544 C C . ALA A 1 78 ? 4.462 -0.017 3.714 1.00 94.06 78 ALA A C 1
ATOM 546 O O . ALA A 1 78 ? 4.135 -0.384 4.838 1.00 94.06 78 ALA A O 1
ATOM 547 N N . VAL A 1 79 ? 5.562 0.714 3.498 1.00 92.94 79 VAL A N 1
ATOM 548 C CA . VAL A 1 79 ? 6.474 1.125 4.579 1.00 92.94 79 VAL A CA 1
ATOM 549 C C . VAL A 1 79 ? 5.782 2.051 5.578 1.00 92.94 79 VAL A C 1
ATOM 551 O O . VAL A 1 79 ? 5.973 1.896 6.776 1.00 92.94 79 VAL A O 1
ATOM 554 N N . THR A 1 80 ? 4.964 2.994 5.107 1.00 92.12 80 THR A N 1
ATOM 555 C CA . THR A 1 80 ? 4.240 3.936 5.979 1.00 92.12 80 THR A CA 1
ATOM 556 C C . THR A 1 80 ? 3.242 3.217 6.884 1.00 92.12 80 THR A C 1
ATOM 558 O O . THR A 1 80 ? 3.115 3.575 8.049 1.00 92.12 80 THR A O 1
ATOM 561 N N . LEU A 1 81 ? 2.545 2.209 6.357 1.00 88.62 81 LEU A N 1
ATOM 562 C CA . LEU A 1 81 ? 1.576 1.410 7.110 1.00 88.62 81 LEU A CA 1
ATOM 563 C C . LEU A 1 81 ? 2.252 0.421 8.072 1.00 88.62 81 LEU A C 1
ATOM 565 O O . LEU A 1 81 ? 1.710 0.155 9.138 1.00 88.62 81 LEU A O 1
ATOM 569 N N . ALA A 1 82 ? 3.423 -0.107 7.703 1.00 89.12 82 ALA A N 1
ATOM 570 C CA . ALA A 1 82 ? 4.194 -1.037 8.529 1.00 89.12 82 ALA A CA 1
ATOM 571 C C . ALA A 1 82 ? 5.080 -0.339 9.574 1.00 89.12 82 ALA A C 1
ATOM 573 O O . ALA A 1 82 ? 5.570 -0.985 10.502 1.00 89.12 82 ALA A O 1
ATOM 574 N N . ALA A 1 83 ? 5.338 0.962 9.412 1.00 85.25 83 ALA A N 1
ATOM 575 C CA . ALA A 1 83 ? 6.112 1.725 10.373 1.00 85.25 83 ALA A CA 1
ATOM 576 C C . ALA A 1 83 ? 5.384 1.709 11.725 1.00 85.25 83 ALA A C 1
ATOM 578 O O . ALA A 1 83 ? 4.174 1.946 11.767 1.00 85.25 83 ALA A O 1
ATOM 579 N N . PRO A 1 84 ? 6.095 1.455 12.838 1.00 65.69 84 PRO A N 1
ATOM 580 C CA . PRO A 1 84 ? 5.484 1.560 14.149 1.00 65.69 84 PRO A CA 1
ATOM 581 C C . PRO A 1 84 ? 4.926 2.975 14.286 1.00 65.69 84 PRO A C 1
ATOM 583 O O . PRO A 1 84 ? 5.636 3.954 14.044 1.00 65.69 84 PRO A O 1
ATOM 586 N N . THR A 1 85 ? 3.650 3.094 14.650 1.00 59.38 85 THR A N 1
ATOM 587 C CA . THR A 1 85 ? 3.104 4.374 15.090 1.00 59.38 85 THR A CA 1
ATOM 588 C C . THR A 1 85 ? 3.922 4.768 16.309 1.00 59.38 85 THR A C 1
ATOM 590 O O . THR A 1 85 ? 3.738 4.170 17.368 1.00 59.38 85 THR A O 1
ATOM 593 N N . SER A 1 86 ? 4.884 5.681 16.160 1.00 46.09 86 SER A N 1
ATOM 594 C CA . SER A 1 86 ? 5.611 6.236 17.296 1.00 46.09 86 SER A CA 1
ATOM 595 C C . SER A 1 86 ? 4.578 6.799 18.263 1.00 46.09 86 SER A C 1
ATOM 597 O O . SER A 1 86 ? 3.999 7.856 18.027 1.00 46.09 86 SER A O 1
ATOM 599 N N . THR A 1 87 ? 4.288 6.039 19.312 1.00 44.81 87 THR A N 1
ATOM 600 C CA . THR A 1 87 ? 3.666 6.533 20.529 1.00 44.81 87 THR A CA 1
ATOM 601 C C . THR A 1 87 ? 4.690 7.450 21.182 1.00 44.81 87 THR A C 1
ATOM 603 O O . THR A 1 87 ? 5.581 6.972 21.886 1.00 44.81 87 THR A O 1
ATOM 606 N N . GLU A 1 88 ? 4.600 8.740 20.870 1.00 35.91 88 GLU A N 1
ATOM 607 C CA . GLU A 1 88 ? 4.964 9.814 21.800 1.00 35.91 88 GLU A CA 1
ATOM 608 C C . GLU A 1 88 ? 3.733 10.214 22.617 1.00 35.91 88 GLU A C 1
ATOM 610 O O . GLU A 1 88 ? 2.623 10.271 22.033 1.00 35.91 88 GLU A O 1
#